Protein AF-A0A1F9X974-F1 (afdb_monomer)

pLDDT: mean 80.1, std 15.11, range [36.59, 94.31]

Radius of gyration: 23.86 Å; Cα contacts (8 Å, |Δi|>4): 174; chains: 1; bounding box: 54×30×82 Å

Structure (mmCIF, N/CA/C/O backbone):
data_AF-A0A1F9X974-F1
#
_entry.id   AF-A0A1F9X974-F1
#
loop_
_atom_site.group_PDB
_atom_site.id
_atom_site.type_symbol
_atom_site.label_atom_id
_atom_site.label_alt_id
_atom_site.label_comp_id
_atom_site.label_asym_id
_atom_site.label_entity_id
_atom_site.label_seq_id
_atom_site.pdbx_PDB_ins_code
_atom_site.Cartn_x
_atom_site.Cartn_y
_atom_site.Cartn_z
_atom_site.occupancy
_atom_site.B_iso_or_equiv
_atom_site.auth_seq_id
_atom_site.auth_comp_id
_atom_site.auth_asym_id
_atom_site.auth_atom_id
_atom_site.pdbx_PDB_model_num
ATOM 1 N N . MET A 1 1 ? -28.838 18.955 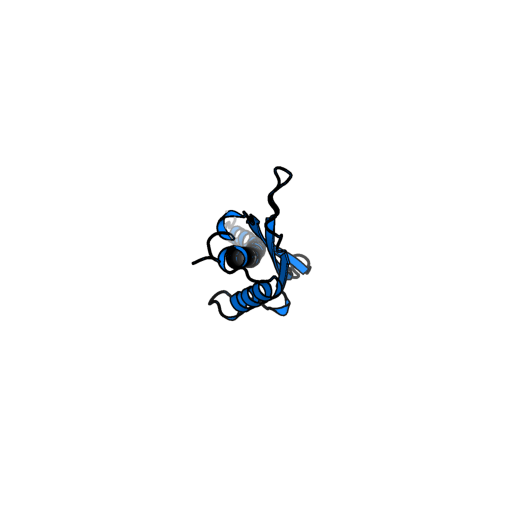49.570 1.00 44.81 1 MET A N 1
ATOM 2 C CA . MET A 1 1 ? -27.698 19.335 48.706 1.00 44.81 1 MET A CA 1
ATOM 3 C C . MET A 1 1 ? -27.117 18.048 48.121 1.00 44.81 1 MET A C 1
ATOM 5 O O . MET A 1 1 ? -26.414 17.338 48.823 1.00 44.81 1 MET A O 1
ATOM 9 N N . LYS A 1 2 ? -27.558 17.632 46.921 1.00 49.97 2 LYS A N 1
ATOM 10 C CA . LYS A 1 2 ? -27.180 16.329 46.335 1.00 49.97 2 LYS A CA 1
ATOM 11 C C . LYS A 1 2 ? -25.732 16.380 45.835 1.00 49.97 2 LYS A C 1
ATOM 13 O O . LYS A 1 2 ? -25.330 17.354 45.204 1.00 49.97 2 LYS A O 1
ATOM 18 N N . ILE A 1 3 ? -24.970 15.342 46.158 1.00 53.88 3 ILE A N 1
ATOM 19 C CA . ILE A 1 3 ? -23.530 15.205 45.924 1.00 53.88 3 ILE A CA 1
ATOM 20 C C . ILE A 1 3 ? -23.274 15.138 44.406 1.00 53.88 3 ILE A C 1
ATOM 22 O O . ILE A 1 3 ? -23.376 14.077 43.801 1.00 53.88 3 ILE A O 1
ATOM 26 N N . LYS A 1 4 ? -22.964 16.280 43.777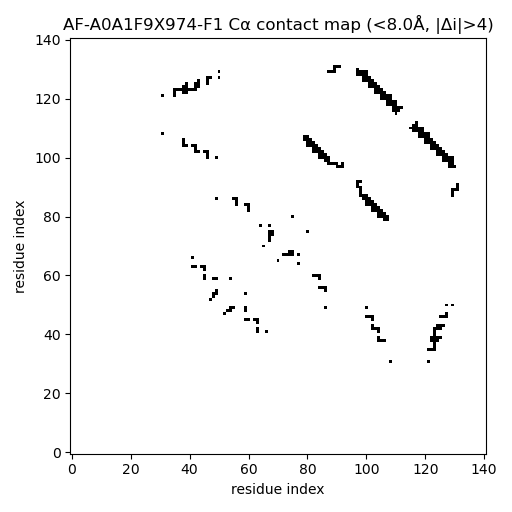 1.00 62.56 4 LYS A N 1
ATOM 27 C CA . LYS A 1 4 ? -22.688 16.389 42.328 1.00 62.56 4 LYS A CA 1
ATOM 28 C C . LYS A 1 4 ? -21.401 15.668 41.894 1.00 62.56 4 LYS A C 1
ATOM 30 O O . LYS A 1 4 ? -21.265 15.298 40.733 1.00 62.56 4 LYS A O 1
ATOM 35 N N . ASN A 1 5 ? -20.486 15.418 42.829 1.00 63.12 5 ASN A N 1
ATOM 36 C CA . ASN A 1 5 ? -19.161 14.863 42.535 1.00 63.12 5 ASN A CA 1
ATOM 37 C C . ASN A 1 5 ? -19.202 13.376 42.135 1.00 63.12 5 ASN A C 1
ATOM 39 O O . ASN A 1 5 ? -18.380 12.940 41.336 1.00 63.12 5 ASN A O 1
ATOM 43 N N . GLY A 1 6 ? -20.170 12.603 42.645 1.00 72.44 6 GLY A N 1
ATOM 44 C CA . GLY A 1 6 ? -20.334 11.190 42.273 1.00 72.44 6 GLY A CA 1
ATOM 45 C C . GLY A 1 6 ? -20.943 11.010 40.881 1.00 72.44 6 GLY A C 1
ATOM 46 O O . GLY A 1 6 ? -20.554 10.108 40.148 1.00 72.44 6 GLY A O 1
ATOM 47 N N . GLN A 1 7 ? -21.850 11.907 40.488 1.00 83.19 7 GLN A N 1
ATOM 48 C CA . GLN A 1 7 ? -22.498 11.867 39.178 1.00 83.19 7 GLN A CA 1
ATOM 49 C C . GLN A 1 7 ? -21.506 12.172 38.044 1.00 83.19 7 GLN A C 1
ATOM 51 O O . GLN A 1 7 ? -21.476 11.446 37.055 1.00 83.19 7 GLN A O 1
ATOM 56 N N . ALA A 1 8 ? -20.634 13.171 38.223 1.00 83.06 8 ALA A N 1
ATOM 57 C CA . ALA A 1 8 ? -19.616 13.518 37.229 1.00 83.06 8 ALA A CA 1
ATOM 58 C C . ALA A 1 8 ? -18.623 12.369 36.961 1.00 83.06 8 ALA A C 1
ATOM 60 O O . ALA A 1 8 ? -18.215 12.144 35.823 1.00 83.06 8 ALA A O 1
ATOM 61 N N . LEU A 1 9 ? -18.253 11.608 37.998 1.00 85.56 9 LEU A N 1
ATOM 62 C CA . LEU A 1 9 ? -17.340 10.470 37.859 1.00 85.56 9 LEU A CA 1
ATOM 63 C C . LEU A 1 9 ? -17.989 9.303 37.100 1.00 85.56 9 LEU A C 1
ATOM 65 O O . LEU A 1 9 ? -17.336 8.661 36.280 1.00 85.56 9 LEU A O 1
ATOM 69 N N . VAL A 1 10 ? -19.284 9.064 37.328 1.00 87.38 10 VAL A N 1
ATOM 70 C CA . VAL A 1 10 ? -20.062 8.054 36.594 1.00 87.38 10 VAL A CA 1
ATOM 71 C C . VAL A 1 10 ? -20.235 8.452 35.126 1.00 87.38 10 VAL A C 1
ATOM 73 O O . VAL A 1 10 ? -20.039 7.619 34.243 1.00 87.38 10 VAL A O 1
ATOM 76 N N . GLU A 1 11 ? -20.530 9.724 34.846 1.00 85.94 11 GLU A N 1
ATOM 77 C CA . GLU A 1 11 ? -20.625 10.248 33.476 1.00 85.94 11 GLU A CA 1
ATOM 78 C C . GLU A 1 11 ? -19.288 10.119 32.723 1.00 85.94 11 GLU A C 1
ATOM 80 O O . GLU A 1 11 ? -19.263 9.683 31.572 1.00 85.94 11 GLU A O 1
ATOM 85 N N . PHE A 1 12 ? -18.158 10.400 33.380 1.00 88.25 12 PHE A N 1
ATOM 86 C CA . PHE A 1 12 ? -16.833 10.221 32.782 1.00 88.25 12 PHE A CA 1
ATOM 87 C C . PHE A 1 12 ? -16.493 8.746 32.521 1.00 88.25 12 PHE A C 1
ATOM 89 O O . PHE A 1 12 ? -15.984 8.405 31.451 1.00 88.25 12 PHE A O 1
ATOM 96 N N . ALA A 1 13 ? -16.811 7.853 33.463 1.00 90.50 13 ALA A N 1
ATOM 97 C CA . ALA A 1 13 ? -16.588 6.418 33.304 1.00 90.50 13 ALA A CA 1
ATOM 98 C C . ALA A 1 13 ? -17.376 5.833 32.117 1.00 90.50 13 ALA A C 1
ATOM 100 O O . ALA A 1 13 ? -16.879 4.941 31.433 1.00 90.50 13 ALA A O 1
ATOM 101 N N . LEU A 1 14 ? -18.567 6.370 31.833 1.00 90.88 14 LEU A N 1
ATOM 102 C CA . LEU A 1 14 ? -19.376 5.994 30.670 1.00 90.88 14 LEU A CA 1
ATOM 103 C C . LEU A 1 14 ? -18.792 6.494 29.341 1.00 90.88 14 LEU A C 1
ATOM 105 O O . LEU A 1 14 ? -18.951 5.830 28.318 1.00 90.88 14 LEU A O 1
ATOM 109 N N . LEU A 1 15 ? -18.100 7.636 29.338 1.00 93.25 15 LEU A N 1
ATOM 110 C CA . LEU A 1 15 ? -17.462 8.194 28.139 1.00 93.25 15 LEU A CA 1
ATOM 111 C C . LEU A 1 15 ? -16.107 7.549 27.819 1.00 93.25 15 LEU A C 1
ATOM 113 O O . LEU A 1 15 ? -15.685 7.544 26.659 1.00 93.25 15 LEU A O 1
ATOM 117 N N . LEU A 1 16 ? -15.428 6.982 28.819 1.00 93.12 16 LEU A N 1
ATOM 118 C CA . LEU A 1 16 ? -14.092 6.404 28.671 1.00 93.12 16 LEU A CA 1
ATOM 119 C C . LEU A 1 16 ? -13.994 5.347 27.544 1.00 93.12 16 LEU A C 1
ATOM 121 O O . LEU A 1 16 ? -13.079 5.460 26.724 1.00 93.12 16 LEU A O 1
ATOM 125 N N . PRO A 1 17 ? -14.913 4.365 27.408 1.00 91.81 17 PRO A N 1
ATOM 126 C CA . PRO A 1 17 ? -14.843 3.375 26.332 1.00 91.81 17 PRO A CA 1
ATOM 127 C C . PRO A 1 17 ? -14.973 4.000 24.940 1.00 91.81 17 PRO A C 1
ATOM 129 O O . PRO A 1 17 ? -14.271 3.595 24.014 1.00 91.81 17 PRO A O 1
ATOM 132 N N . ALA A 1 18 ? -15.829 5.017 24.793 1.00 91.56 18 ALA A N 1
ATOM 133 C CA . ALA A 1 18 ? -15.986 5.737 23.533 1.00 91.56 18 ALA A CA 1
ATOM 134 C C . ALA A 1 18 ? -14.690 6.471 23.157 1.00 91.56 18 ALA A C 1
ATOM 136 O O . ALA A 1 18 ? -14.243 6.399 22.013 1.00 91.56 18 ALA A O 1
ATOM 137 N N . LEU A 1 19 ? -14.036 7.104 24.134 1.00 94.31 19 LEU A N 1
ATOM 138 C CA . LEU A 1 19 ? -12.766 7.802 23.937 1.00 94.31 19 LEU A CA 1
ATOM 139 C C . LEU A 1 19 ? -11.648 6.824 23.533 1.00 94.31 19 LEU A C 1
ATOM 141 O O . LEU A 1 19 ? -10.911 7.083 22.582 1.00 94.31 19 LEU A O 1
ATOM 145 N N . ILE A 1 20 ? -11.582 5.651 24.171 1.00 93.06 20 ILE A N 1
ATOM 146 C CA . ILE A 1 20 ? -10.650 4.575 23.798 1.00 93.06 20 ILE A CA 1
ATOM 147 C C . ILE A 1 20 ? -10.905 4.102 22.358 1.00 93.06 20 ILE A C 1
ATOM 149 O O . ILE A 1 20 ? -9.957 3.972 21.582 1.00 93.06 20 ILE A O 1
ATOM 153 N N . MET A 1 21 ? -12.167 3.896 21.962 1.00 91.19 21 MET A N 1
ATOM 154 C CA . MET A 1 21 ? -12.501 3.515 20.584 1.00 91.19 21 MET A CA 1
ATOM 155 C C . MET A 1 21 ? -12.071 4.574 19.565 1.00 91.19 21 MET A C 1
ATOM 157 O O . MET A 1 21 ? -11.554 4.227 18.499 1.00 91.19 21 MET A O 1
ATOM 161 N N . ILE A 1 22 ? -12.232 5.859 19.891 1.00 92.81 22 ILE A N 1
ATOM 162 C CA . ILE A 1 22 ? -11.787 6.965 19.037 1.00 92.81 22 ILE A CA 1
ATOM 163 C C . ILE A 1 22 ? -10.263 6.940 18.880 1.00 92.81 22 ILE A C 1
ATOM 165 O O . ILE A 1 22 ? -9.771 7.003 17.755 1.00 92.81 22 ILE A O 1
ATOM 169 N N . LEU A 1 23 ? -9.505 6.775 19.967 1.00 94.19 23 LEU A N 1
ATOM 170 C CA . LEU A 1 23 ? -8.040 6.717 19.905 1.00 94.19 23 LEU A CA 1
ATOM 171 C C . LEU A 1 23 ? -7.540 5.531 19.070 1.00 94.19 23 LEU A C 1
ATOM 173 O O . LEU A 1 23 ? -6.658 5.700 18.226 1.00 94.19 23 LEU A O 1
ATOM 177 N N . ILE A 1 24 ? -8.135 4.347 19.243 1.00 92.06 24 ILE A N 1
ATOM 178 C CA . ILE A 1 24 ? -7.802 3.166 18.431 1.00 92.06 24 ILE A CA 1
ATOM 179 C C . ILE A 1 24 ? -8.101 3.432 16.951 1.00 92.06 24 ILE A C 1
ATOM 181 O O . ILE A 1 24 ? -7.281 3.105 16.088 1.00 92.06 24 ILE A O 1
ATOM 185 N N . SER A 1 25 ? -9.236 4.074 16.659 1.00 90.69 25 SER A N 1
ATOM 186 C CA . SER A 1 25 ? -9.612 4.460 15.297 1.00 90.69 25 SER A CA 1
ATOM 187 C C . SER A 1 25 ? -8.574 5.404 14.690 1.00 90.69 25 SER A C 1
ATOM 189 O O . SER A 1 25 ? -8.066 5.129 13.606 1.00 90.69 25 SER A O 1
ATOM 191 N N . ILE A 1 26 ? -8.196 6.475 15.398 1.00 93.69 26 ILE A N 1
ATOM 192 C CA . ILE A 1 26 ? -7.207 7.460 14.932 1.00 93.69 26 ILE A CA 1
ATOM 193 C C . ILE A 1 26 ? -5.867 6.786 14.634 1.00 93.69 26 ILE A C 1
ATOM 195 O O . ILE A 1 26 ? -5.308 6.986 13.553 1.00 93.69 26 ILE A O 1
ATOM 199 N N . CYS A 1 27 ? -5.361 5.953 15.545 1.00 91.81 27 CYS A N 1
ATOM 200 C CA . CYS A 1 27 ? -4.118 5.212 15.341 1.00 91.81 27 CYS A CA 1
ATOM 201 C C . CYS A 1 27 ? -4.186 4.307 14.102 1.00 91.81 27 CYS A C 1
ATOM 203 O O . CYS A 1 27 ? -3.238 4.244 13.311 1.00 91.81 27 CYS A O 1
ATOM 205 N N . TRP A 1 28 ? -5.313 3.621 13.904 1.00 90.81 28 TRP A N 1
ATOM 206 C CA . TRP A 1 28 ? -5.491 2.725 12.770 1.00 90.81 28 TRP A CA 1
ATOM 207 C C . TRP A 1 28 ? -5.607 3.480 11.436 1.00 90.81 28 TRP A C 1
ATOM 209 O O . TRP A 1 28 ? -4.892 3.153 10.487 1.00 90.81 28 TRP A O 1
ATOM 219 N N . TYR A 1 29 ? -6.414 4.540 11.368 1.00 90.88 29 TYR A N 1
ATOM 220 C CA . TYR A 1 29 ? -6.532 5.378 10.170 1.00 90.88 29 TYR A CA 1
ATOM 221 C C . TYR A 1 29 ? -5.219 6.085 9.828 1.00 90.88 29 TYR A C 1
ATOM 223 O O . TYR A 1 29 ? -4.833 6.134 8.660 1.00 90.88 29 TYR A O 1
ATOM 231 N N . SER A 1 30 ? -4.479 6.557 10.834 1.00 92.88 30 SER A N 1
ATOM 232 C CA . SER A 1 30 ? -3.159 7.169 10.633 1.00 92.88 30 SER A CA 1
ATOM 233 C C . SER A 1 30 ? -2.193 6.194 9.958 1.00 92.88 30 SER A C 1
ATOM 235 O O . SER A 1 30 ? -1.474 6.564 9.031 1.00 92.88 30 SER A O 1
ATOM 237 N N . ARG A 1 31 ? -2.219 4.913 10.355 1.00 90.25 31 ARG A N 1
ATOM 238 C CA . ARG A 1 31 ? -1.427 3.858 9.709 1.00 90.25 31 ARG A CA 1
ATOM 239 C C . ARG A 1 31 ? -1.782 3.700 8.229 1.00 90.25 31 ARG A C 1
ATOM 241 O O . ARG A 1 31 ? -0.872 3.573 7.414 1.00 90.25 31 ARG A O 1
ATOM 248 N N . VAL A 1 32 ? -3.070 3.706 7.892 1.00 91.31 32 VAL A N 1
ATOM 249 C CA . VAL A 1 32 ? -3.546 3.594 6.504 1.00 91.31 32 VAL A CA 1
ATOM 250 C C . VAL A 1 32 ? -3.087 4.792 5.669 1.00 91.31 32 VAL A C 1
ATOM 252 O O . VAL A 1 32 ? -2.556 4.605 4.574 1.00 91.31 32 VAL A O 1
ATOM 255 N N . LEU A 1 33 ? -3.226 6.012 6.196 1.00 92.19 33 LEU A N 1
ATOM 256 C CA . LEU A 1 33 ? -2.836 7.241 5.499 1.00 92.19 33 LEU A CA 1
ATOM 257 C C . LEU A 1 33 ? -1.331 7.309 5.224 1.00 92.19 33 LEU A C 1
ATOM 259 O O . LEU A 1 33 ? -0.937 7.589 4.093 1.00 92.19 33 LEU A O 1
ATOM 263 N N . ILE A 1 34 ? -0.496 6.998 6.219 1.00 91.50 34 ILE A N 1
ATOM 264 C CA . ILE A 1 34 ? 0.965 6.994 6.059 1.00 91.50 34 ILE A CA 1
ATOM 265 C C . ILE A 1 34 ? 1.382 5.968 5.001 1.00 91.50 34 ILE A C 1
ATOM 267 O O . ILE A 1 34 ? 2.197 6.271 4.131 1.00 91.50 34 ILE A O 1
ATOM 271 N N . THR A 1 35 ? 0.803 4.763 5.023 1.00 91.25 35 THR A N 1
ATOM 272 C CA . THR A 1 35 ? 1.104 3.763 3.992 1.00 91.25 35 THR A CA 1
ATOM 273 C C . THR A 1 35 ? 0.644 4.227 2.616 1.00 91.25 35 THR A C 1
ATOM 275 O O . THR A 1 35 ? 1.398 4.086 1.662 1.00 91.25 35 THR A O 1
ATOM 278 N N . ARG A 1 36 ? -0.528 4.861 2.492 1.00 91.94 36 ARG A N 1
ATOM 279 C CA . ARG A 1 36 ? -0.965 5.437 1.212 1.00 91.94 36 ARG A CA 1
ATOM 280 C C . ARG A 1 36 ? 0.030 6.471 0.680 1.00 91.94 36 ARG A C 1
ATOM 282 O O . ARG A 1 36 ? 0.345 6.446 -0.504 1.00 91.94 36 ARG A O 1
ATOM 289 N N . GLN A 1 37 ? 0.547 7.350 1.538 1.00 91.69 37 GLN A N 1
ATOM 290 C CA . GLN A 1 37 ? 1.569 8.324 1.144 1.00 91.69 37 GLN A CA 1
ATOM 291 C C . GLN A 1 37 ? 2.848 7.635 0.648 1.00 91.69 37 GLN A C 1
ATOM 293 O O . GLN A 1 37 ? 3.369 8.011 -0.397 1.00 91.69 37 GLN A O 1
ATOM 298 N N . GLN A 1 38 ? 3.308 6.584 1.335 1.00 90.69 38 GLN A N 1
ATOM 299 C CA . GLN A 1 38 ? 4.470 5.792 0.910 1.00 90.69 38 GLN A CA 1
ATOM 300 C C . GLN A 1 38 ? 4.254 5.115 -0.450 1.00 90.69 38 GLN A C 1
ATOM 302 O O . GLN A 1 38 ? 5.149 5.142 -1.289 1.00 90.69 38 GLN A O 1
ATOM 307 N N . LEU A 1 39 ? 3.064 4.557 -0.700 1.00 92.00 39 LEU A N 1
ATOM 308 C CA . LEU A 1 39 ? 2.718 3.951 -1.992 1.00 92.00 39 LEU A CA 1
ATOM 309 C C . LEU A 1 39 ? 2.728 4.981 -3.126 1.00 92.00 39 LEU A C 1
ATOM 311 O O . LEU A 1 39 ? 3.226 4.691 -4.207 1.00 92.00 39 LEU A O 1
ATOM 315 N N . VAL A 1 40 ? 2.214 6.191 -2.883 1.00 93.12 40 VAL A N 1
ATOM 316 C CA . VAL A 1 40 ? 2.231 7.281 -3.873 1.00 93.12 40 VAL A CA 1
ATOM 317 C C . VAL A 1 40 ? 3.660 7.740 -4.168 1.00 93.12 40 VAL A C 1
ATOM 319 O O . VAL A 1 40 ? 3.991 7.963 -5.328 1.00 93.12 40 VAL A O 1
ATOM 322 N N . ILE A 1 41 ? 4.515 7.860 -3.149 1.00 91.88 41 ILE A N 1
ATOM 323 C CA . ILE A 1 41 ? 5.928 8.221 -3.338 1.00 91.88 41 ILE A CA 1
ATOM 324 C C . ILE A 1 41 ? 6.654 7.134 -4.139 1.00 91.88 41 ILE A C 1
ATOM 326 O O . ILE A 1 41 ? 7.364 7.459 -5.084 1.00 91.88 41 ILE A O 1
ATOM 330 N N . ALA A 1 42 ? 6.427 5.857 -3.825 1.00 90.81 42 ALA A N 1
ATOM 331 C CA . ALA A 1 42 ? 7.004 4.743 -4.575 1.00 90.81 42 ALA A CA 1
ATOM 332 C C . ALA A 1 42 ? 6.503 4.694 -6.029 1.00 90.81 42 ALA A C 1
ATOM 334 O O . ALA A 1 42 ? 7.284 4.437 -6.940 1.00 90.81 42 ALA A O 1
ATOM 335 N N . ALA A 1 43 ? 5.220 4.987 -6.265 1.00 91.94 43 ALA A N 1
ATOM 336 C CA . ALA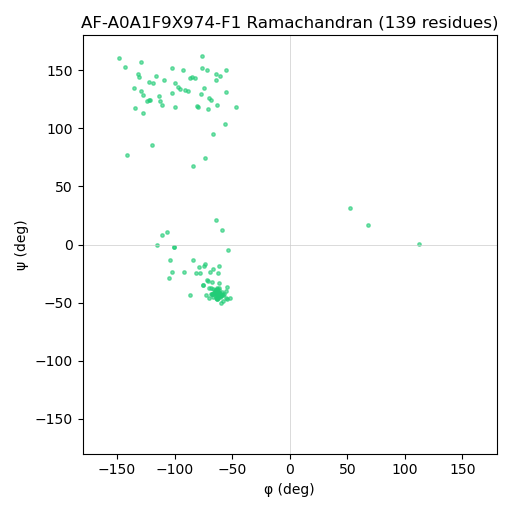 A 1 43 ? 4.671 5.087 -7.613 1.00 91.94 43 ALA A CA 1
ATOM 337 C C . ALA A 1 43 ? 5.307 6.239 -8.407 1.00 91.94 43 ALA A C 1
ATOM 339 O O . ALA A 1 43 ? 5.630 6.061 -9.577 1.00 91.94 43 ALA A O 1
ATOM 340 N N . ARG A 1 44 ? 5.523 7.400 -7.769 1.00 90.88 44 ARG A N 1
ATOM 341 C CA . ARG A 1 44 ? 6.221 8.545 -8.379 1.00 90.88 44 ARG A CA 1
ATOM 342 C C . ARG A 1 44 ? 7.662 8.215 -8.726 1.00 90.88 44 ARG A C 1
ATOM 344 O O . ARG A 1 44 ? 8.079 8.448 -9.851 1.00 90.88 44 ARG A O 1
ATOM 351 N N . TYR A 1 45 ? 8.369 7.596 -7.787 1.00 90.81 45 TYR A N 1
ATOM 352 C CA . TYR A 1 45 ? 9.712 7.095 -8.027 1.00 90.81 45 TYR A CA 1
ATOM 353 C C . TYR A 1 45 ? 9.733 6.146 -9.233 1.00 90.81 45 TYR A C 1
ATOM 355 O O . TYR A 1 45 ? 10.522 6.340 -10.146 1.00 90.81 45 TYR A O 1
ATOM 363 N N . GLY A 1 46 ? 8.785 5.207 -9.315 1.00 88.38 46 GLY A N 1
ATOM 364 C CA . GLY A 1 46 ? 8.619 4.335 -10.479 1.00 88.38 46 GLY A CA 1
ATOM 365 C C . GLY A 1 46 ? 8.394 5.084 -11.796 1.00 88.38 46 GLY A C 1
ATOM 366 O O . GLY A 1 46 ? 8.995 4.735 -12.807 1.00 88.38 46 GLY A O 1
ATOM 367 N N . THR A 1 47 ? 7.563 6.131 -11.805 1.00 88.88 47 THR A N 1
ATOM 368 C CA . THR A 1 47 ? 7.376 6.956 -13.010 1.00 88.88 47 THR A CA 1
ATOM 369 C C . THR A 1 47 ? 8.622 7.757 -13.388 1.00 88.88 47 THR A C 1
ATOM 371 O O . THR A 1 47 ? 8.878 7.933 -14.578 1.00 88.88 47 THR A O 1
ATOM 374 N N . ASP A 1 48 ? 9.424 8.182 -12.411 1.00 86.75 48 ASP A N 1
ATOM 375 C CA . ASP A 1 48 ? 10.700 8.858 -12.665 1.00 86.75 48 ASP A CA 1
ATOM 376 C C . ASP A 1 48 ? 11.729 7.889 -13.272 1.00 86.75 48 ASP A C 1
ATOM 378 O O . ASP A 1 48 ? 12.442 8.270 -14.198 1.00 86.75 48 ASP A O 1
ATOM 382 N N . LEU A 1 49 ? 11.752 6.621 -12.834 1.00 86.38 49 LEU A N 1
ATOM 383 C CA . LEU A 1 49 ? 12.579 5.564 -13.442 1.00 86.38 49 LEU A CA 1
ATOM 384 C C . LEU A 1 49 ? 12.221 5.344 -14.917 1.00 86.38 49 LEU A C 1
ATOM 386 O O . LEU A 1 49 ? 13.110 5.243 -15.761 1.00 86.38 49 LEU A O 1
ATOM 390 N N . ILE A 1 50 ? 10.923 5.316 -15.236 1.00 84.00 50 ILE A N 1
ATOM 391 C CA . ILE A 1 50 ? 10.445 5.177 -16.619 1.00 84.00 50 ILE A CA 1
ATOM 392 C C . ILE A 1 50 ? 10.909 6.369 -17.463 1.00 84.00 50 ILE A C 1
ATOM 394 O O . ILE A 1 50 ? 11.409 6.181 -18.567 1.00 84.00 50 ILE A O 1
ATOM 398 N N . ARG A 1 51 ? 10.764 7.596 -16.946 1.00 79.56 51 ARG A N 1
ATOM 399 C CA . ARG A 1 51 ? 11.070 8.820 -17.698 1.00 79.56 51 ARG A CA 1
ATOM 400 C C . ARG A 1 51 ? 12.566 9.057 -17.896 1.00 79.56 51 ARG A C 1
ATOM 402 O O . ARG A 1 51 ? 12.961 9.492 -18.971 1.00 79.56 51 ARG A O 1
ATOM 409 N N . HIS A 1 52 ? 13.369 8.854 -16.855 1.00 79.94 52 HIS A N 1
ATOM 410 C CA . HIS A 1 52 ? 14.775 9.268 -16.836 1.00 79.94 52 HIS A CA 1
ATOM 411 C C . HIS A 1 52 ? 15.757 8.125 -17.069 1.00 79.94 52 HIS A C 1
ATOM 413 O O . HIS A 1 52 ? 16.878 8.381 -17.487 1.00 79.94 52 HIS A O 1
ATOM 419 N N . MET A 1 53 ? 15.370 6.879 -16.786 1.00 78.50 53 MET A N 1
ATOM 420 C CA . MET A 1 53 ? 16.265 5.724 -16.922 1.00 78.50 53 MET A CA 1
ATOM 421 C C . MET A 1 53 ? 15.813 4.725 -17.989 1.00 78.50 53 MET A C 1
ATOM 423 O O . MET A 1 53 ? 16.503 3.735 -18.207 1.00 78.50 53 MET A O 1
ATOM 427 N N . ASN A 1 54 ? 14.687 4.983 -18.670 1.00 73.69 54 ASN A N 1
ATOM 428 C CA . ASN A 1 54 ? 14.182 4.184 -19.793 1.00 73.69 54 ASN A CA 1
ATOM 429 C C . ASN A 1 54 ? 14.064 2.673 -19.474 1.00 73.69 54 ASN A C 1
ATOM 431 O O . ASN A 1 54 ? 14.246 1.819 -20.342 1.00 73.69 54 ASN A O 1
ATOM 435 N N . MET A 1 55 ? 13.785 2.350 -18.206 1.00 79.62 55 MET A N 1
ATOM 436 C CA . MET A 1 55 ? 13.711 0.979 -17.689 1.00 79.62 55 MET A CA 1
ATOM 437 C C . MET A 1 55 ? 12.463 0.240 -18.182 1.00 79.62 55 MET A C 1
ATOM 439 O O . MET A 1 55 ? 11.406 0.842 -18.377 1.00 79.62 55 MET A O 1
ATOM 443 N N . ASN A 1 56 ? 12.561 -1.084 -18.316 1.00 84.31 56 ASN A N 1
ATOM 444 C CA . ASN A 1 56 ? 11.429 -1.941 -18.676 1.00 84.31 56 ASN A CA 1
ATOM 445 C C . ASN A 1 56 ? 10.474 -2.169 -17.481 1.00 84.31 56 ASN A C 1
ATOM 447 O O . ASN A 1 56 ? 10.849 -2.014 -16.320 1.00 84.31 56 ASN A O 1
ATOM 451 N N . GLU A 1 57 ? 9.236 -2.605 -17.736 1.00 84.50 57 GLU A N 1
ATOM 452 C CA . GLU A 1 57 ? 8.191 -2.796 -16.715 1.00 84.50 57 GLU A CA 1
ATOM 45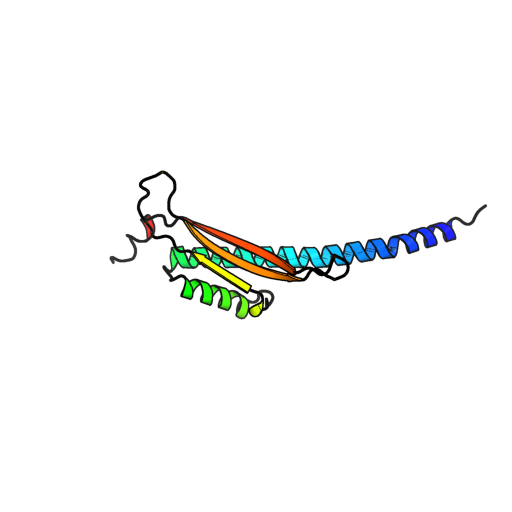3 C C . GLU A 1 57 ? 8.626 -3.727 -15.572 1.00 84.50 57 GLU A C 1
ATOM 455 O O . GLU A 1 57 ? 8.337 -3.465 -14.401 1.00 84.50 57 GLU A O 1
ATOM 460 N N . ALA A 1 58 ? 9.342 -4.806 -15.906 1.00 86.06 58 ALA A N 1
ATOM 461 C CA . ALA A 1 58 ? 9.857 -5.765 -14.931 1.00 86.06 58 ALA A CA 1
ATOM 462 C C . ALA A 1 58 ? 10.945 -5.150 -14.034 1.00 86.06 58 ALA A C 1
ATOM 464 O O . ALA A 1 58 ? 10.912 -5.331 -12.818 1.00 86.06 58 ALA A O 1
ATOM 465 N N . GLU A 1 59 ? 11.856 -4.369 -14.621 1.00 87.19 59 GLU A N 1
ATOM 466 C CA . GLU A 1 59 ? 12.947 -3.697 -13.907 1.00 87.19 59 GLU A CA 1
ATOM 467 C C . GLU A 1 59 ? 12.397 -2.631 -12.957 1.00 87.19 59 GLU A C 1
ATOM 469 O O . GLU A 1 59 ? 12.750 -2.606 -11.780 1.00 87.19 59 GLU A O 1
ATOM 474 N N . VAL A 1 60 ? 11.439 -1.824 -13.427 1.00 86.62 60 VAL A N 1
ATOM 475 C CA . VAL A 1 60 ? 10.732 -0.838 -12.596 1.00 86.62 60 VAL A CA 1
ATOM 476 C C . VAL A 1 60 ? 10.013 -1.529 -11.438 1.00 86.62 60 VAL A C 1
ATOM 478 O O . VAL A 1 60 ? 10.075 -1.066 -10.297 1.00 86.62 60 VAL A O 1
ATOM 481 N N . SER A 1 61 ? 9.341 -2.657 -11.694 1.00 88.50 61 SER A N 1
ATOM 482 C CA . SER A 1 61 ? 8.669 -3.402 -10.629 1.00 88.50 61 SER A CA 1
ATOM 483 C C . SER A 1 61 ? 9.647 -3.931 -9.580 1.00 88.50 61 SER A C 1
ATOM 485 O O . SER A 1 61 ? 9.287 -3.956 -8.400 1.00 88.50 61 SER A O 1
ATOM 487 N N . ASP A 1 62 ? 10.822 -4.409 -9.973 1.00 89.81 62 ASP A N 1
ATOM 488 C CA . ASP A 1 62 ? 11.801 -4.948 -9.031 1.00 89.81 62 ASP A CA 1
ATOM 489 C C . ASP A 1 62 ? 12.511 -3.838 -8.254 1.00 89.81 62 ASP A C 1
ATOM 491 O O . ASP A 1 62 ? 12.699 -3.971 -7.042 1.00 89.81 62 ASP A O 1
ATOM 495 N N . GLU A 1 63 ? 12.764 -2.694 -8.884 1.00 88.62 63 GLU A N 1
ATOM 496 C CA . GLU A 1 63 ? 13.333 -1.530 -8.210 1.00 88.62 63 GLU A CA 1
ATOM 497 C C . GLU A 1 63 ? 12.364 -0.935 -7.178 1.00 88.62 63 GLU A C 1
ATOM 499 O O . GLU A 1 63 ? 12.751 -0.621 -6.052 1.00 88.62 63 GLU A O 1
ATOM 504 N N . ILE A 1 64 ? 11.061 -0.897 -7.478 1.00 88.38 64 ILE A N 1
ATOM 505 C CA . ILE A 1 64 ? 10.036 -0.517 -6.493 1.00 88.38 64 ILE A CA 1
ATOM 506 C C . ILE A 1 64 ? 9.987 -1.520 -5.326 1.00 88.38 64 ILE A C 1
ATOM 508 O O . ILE A 1 64 ? 9.813 -1.120 -4.172 1.00 88.38 64 ILE A O 1
ATOM 512 N N . LYS A 1 65 ? 10.162 -2.828 -5.567 1.00 87.75 65 LYS A N 1
ATOM 513 C CA . LYS A 1 65 ? 10.273 -3.805 -4.463 1.00 87.75 65 LYS A CA 1
ATOM 514 C C . LYS A 1 65 ? 11.529 -3.553 -3.630 1.00 87.75 65 LYS A C 1
ATOM 516 O O . LYS A 1 65 ? 11.466 -3.666 -2.404 1.00 87.75 65 LYS A O 1
ATOM 521 N N . ASN A 1 66 ? 12.647 -3.210 -4.268 1.00 87.56 66 ASN A N 1
ATOM 522 C CA . ASN A 1 66 ? 13.897 -2.870 -3.592 1.00 87.56 66 ASN A CA 1
ATOM 523 C C . ASN A 1 66 ? 13.756 -1.596 -2.754 1.00 87.56 66 ASN A C 1
ATOM 525 O O . ASN A 1 66 ? 14.205 -1.583 -1.607 1.00 87.56 66 ASN A O 1
ATOM 529 N N . TYR A 1 67 ? 13.034 -0.588 -3.251 1.00 85.56 67 TYR A N 1
ATOM 530 C CA . TYR A 1 67 ? 12.698 0.626 -2.507 1.00 85.56 67 TYR A CA 1
ATOM 531 C C . TYR A 1 67 ? 12.063 0.294 -1.148 1.00 85.56 67 TYR A C 1
ATOM 533 O O . TYR A 1 67 ? 12.503 0.799 -0.119 1.00 85.56 67 TYR A O 1
ATOM 541 N N . PHE A 1 68 ? 11.102 -0.635 -1.095 1.00 84.25 68 PHE A N 1
ATOM 542 C CA . PHE A 1 68 ? 10.475 -1.037 0.173 1.00 84.25 68 PHE A CA 1
ATOM 543 C C . PHE A 1 68 ? 11.347 -1.928 1.075 1.00 84.25 68 PHE A C 1
ATOM 545 O O . PHE A 1 68 ? 11.061 -2.035 2.271 1.00 84.25 68 PHE A O 1
ATOM 552 N N . LYS A 1 69 ? 12.388 -2.573 0.533 1.00 81.44 69 LYS A N 1
ATOM 553 C CA . LYS A 1 69 ? 13.317 -3.429 1.294 1.00 81.44 69 LYS A CA 1
ATOM 554 C C . LYS A 1 69 ? 14.472 -2.646 1.917 1.00 81.44 69 LYS A C 1
ATOM 556 O O . LYS A 1 69 ? 14.830 -2.922 3.063 1.00 81.44 69 LYS A O 1
ATOM 561 N N . PHE A 1 70 ? 15.063 -1.724 1.157 1.00 71.81 70 PHE A N 1
ATOM 562 C CA . PHE A 1 70 ? 16.315 -1.049 1.511 1.00 71.81 70 PHE A CA 1
ATOM 563 C C . PHE A 1 70 ? 16.131 0.383 1.992 1.00 71.81 70 PHE A C 1
ATOM 565 O O . PHE A 1 70 ? 16.947 0.855 2.785 1.00 71.81 70 PHE A O 1
ATOM 572 N N . ALA A 1 71 ? 15.088 1.088 1.548 1.00 64.19 71 ALA A N 1
ATOM 573 C CA . ALA A 1 71 ? 14.865 2.428 2.057 1.00 64.19 71 ALA A CA 1
ATOM 574 C C . ALA A 1 71 ? 14.555 2.339 3.560 1.00 64.19 71 ALA A C 1
ATOM 576 O O . ALA A 1 71 ? 13.809 1.464 3.997 1.00 64.19 71 ALA A O 1
ATOM 577 N N . ASN A 1 72 ? 15.065 3.289 4.352 1.00 60.81 72 ASN A N 1
ATOM 578 C CA . ASN A 1 72 ? 14.744 3.474 5.782 1.00 60.81 72 ASN A CA 1
ATOM 579 C C . ASN A 1 72 ? 13.261 3.835 6.037 1.00 60.81 72 ASN A C 1
ATOM 581 O O . ASN A 1 72 ? 12.888 4.406 7.061 1.00 60.81 72 ASN A O 1
ATOM 585 N N . VAL A 1 73 ? 12.397 3.523 5.080 1.00 65.69 73 VAL A N 1
ATOM 586 C CA . VAL A 1 73 ? 10.955 3.602 5.159 1.00 65.69 73 VAL A CA 1
ATOM 587 C C . VAL A 1 73 ? 10.472 2.411 5.986 1.00 65.69 73 VAL A C 1
ATOM 589 O O . VAL A 1 73 ? 11.102 1.355 6.054 1.00 65.69 73 VAL A O 1
ATOM 592 N N . ARG A 1 74 ? 9.334 2.579 6.659 1.00 68.88 74 ARG A N 1
ATOM 593 C CA . ARG A 1 74 ? 8.672 1.497 7.389 1.00 68.88 74 ARG A CA 1
ATOM 594 C C . ARG A 1 74 ? 8.609 0.238 6.515 1.00 68.88 74 ARG A C 1
ATOM 596 O O . ARG A 1 74 ? 7.941 0.260 5.486 1.00 68.88 74 ARG A O 1
ATOM 603 N N . LYS A 1 75 ? 9.246 -0.848 6.969 1.00 75.06 75 LYS A N 1
ATOM 604 C CA . LYS A 1 75 ? 9.254 -2.145 6.278 1.00 75.06 75 LYS A CA 1
ATOM 605 C C . LYS A 1 75 ? 7.815 -2.621 6.066 1.00 75.06 75 LYS A C 1
ATOM 607 O O . LYS A 1 75 ? 7.135 -3.022 7.015 1.00 75.06 75 LYS A O 1
ATOM 612 N N . LEU A 1 76 ? 7.338 -2.490 4.834 1.00 79.75 76 LEU A N 1
ATOM 613 C CA . LEU A 1 76 ? 6.067 -3.043 4.385 1.00 79.75 76 LEU A CA 1
ATOM 614 C C . LEU A 1 76 ? 6.293 -4.511 4.034 1.00 79.75 76 LEU A C 1
ATOM 616 O O . LEU A 1 76 ? 7.349 -4.884 3.527 1.00 79.75 76 LEU A O 1
ATOM 620 N N . ASP A 1 77 ? 5.309 -5.352 4.331 1.00 81.50 77 ASP A N 1
ATOM 621 C CA . ASP A 1 77 ? 5.383 -6.765 3.976 1.00 81.50 77 ASP A CA 1
ATOM 622 C C . ASP A 1 77 ? 5.240 -6.912 2.457 1.00 81.50 77 ASP A C 1
ATOM 624 O O . ASP A 1 77 ? 4.200 -6.582 1.879 1.00 81.50 77 ASP A O 1
ATOM 628 N N . THR A 1 78 ? 6.292 -7.412 1.811 1.00 78.12 78 THR A N 1
ATOM 629 C CA . THR A 1 78 ? 6.350 -7.601 0.359 1.00 78.12 78 THR A CA 1
ATOM 630 C C . THR A 1 78 ? 5.304 -8.574 -0.160 1.00 78.12 78 THR A C 1
ATOM 632 O O . THR A 1 78 ? 4.883 -8.437 -1.302 1.00 78.12 78 THR A O 1
ATOM 635 N N . ASN A 1 79 ? 4.812 -9.497 0.669 1.00 84.81 79 ASN A N 1
ATOM 636 C CA . ASN A 1 79 ? 3.778 -10.453 0.262 1.00 84.81 79 ASN A CA 1
ATOM 637 C C . ASN A 1 79 ? 2.391 -9.807 0.126 1.00 84.81 79 ASN A C 1
ATOM 639 O O . ASN A 1 79 ? 1.485 -10.374 -0.478 1.00 84.81 79 ASN A O 1
ATOM 643 N N . ARG A 1 80 ? 2.210 -8.614 0.703 1.00 86.25 80 ARG A N 1
ATOM 644 C CA . ARG A 1 80 ? 0.957 -7.846 0.664 1.00 86.25 80 ARG A CA 1
ATOM 645 C C . ARG A 1 80 ? 0.987 -6.734 -0.382 1.00 86.25 80 ARG A C 1
ATOM 647 O O . ARG A 1 80 ? -0.009 -6.020 -0.517 1.00 86.25 80 ARG A O 1
ATOM 654 N N . LEU A 1 81 ? 2.114 -6.579 -1.078 1.00 87.81 81 LEU A N 1
ATOM 655 C CA . LEU A 1 81 ? 2.333 -5.601 -2.135 1.00 87.81 81 LEU A CA 1
ATOM 656 C C . LEU A 1 81 ? 1.957 -6.201 -3.494 1.00 87.81 81 LEU A C 1
ATOM 658 O O . LEU A 1 81 ? 2.385 -7.298 -3.839 1.00 87.81 81 LEU A O 1
ATOM 662 N N . ALA A 1 82 ? 1.195 -5.454 -4.285 1.00 89.56 82 ALA A N 1
ATOM 663 C CA . ALA A 1 82 ? 0.921 -5.768 -5.682 1.00 89.56 82 ALA A CA 1
ATOM 664 C C . ALA A 1 82 ? 1.243 -4.542 -6.544 1.00 89.56 82 ALA A C 1
ATOM 666 O O . ALA A 1 82 ? 0.592 -3.502 -6.430 1.00 89.56 82 ALA A O 1
ATOM 667 N N . ILE A 1 83 ? 2.265 -4.665 -7.388 1.00 87.62 83 ILE A N 1
ATOM 668 C CA . ILE A 1 83 ? 2.756 -3.588 -8.252 1.00 87.62 83 ILE A CA 1
ATOM 669 C C . ILE A 1 83 ? 2.243 -3.846 -9.665 1.00 87.62 83 ILE A C 1
ATOM 671 O O . ILE A 1 83 ? 2.355 -4.959 -10.175 1.00 87.62 83 ILE A O 1
ATOM 675 N N . LYS A 1 84 ? 1.663 -2.822 -10.282 1.00 88.94 84 LYS A N 1
ATOM 676 C CA . LYS A 1 84 ? 1.249 -2.820 -11.681 1.00 88.94 84 LYS A CA 1
ATOM 677 C C . LYS A 1 84 ? 1.972 -1.677 -12.374 1.00 88.94 84 LYS A C 1
ATOM 679 O O . LYS A 1 84 ? 1.876 -0.533 -11.935 1.00 88.94 84 LYS A O 1
ATOM 684 N N . VAL A 1 85 ? 2.693 -1.996 -13.436 1.00 84.75 85 VAL A N 1
ATOM 685 C CA . VAL A 1 85 ? 3.397 -1.025 -14.271 1.00 84.75 85 VAL A CA 1
ATOM 686 C C . VAL A 1 85 ? 2.814 -1.136 -15.668 1.00 84.75 85 VAL A C 1
ATOM 688 O O . VAL A 1 85 ? 2.525 -2.242 -16.119 1.00 84.75 85 VAL A O 1
ATOM 691 N N . LYS A 1 86 ? 2.602 0.001 -16.323 1.00 83.81 86 LYS A N 1
ATOM 692 C CA . LYS A 1 86 ? 2.286 0.050 -17.746 1.00 83.81 86 LYS A CA 1
ATOM 693 C C . LYS A 1 86 ? 3.125 1.136 -18.394 1.00 83.81 86 LYS A C 1
ATOM 695 O O . LYS A 1 86 ? 2.962 2.315 -18.067 1.00 83.81 86 LYS A O 1
ATOM 700 N N . ILE A 1 87 ? 3.982 0.746 -19.325 1.00 77.62 87 ILE A N 1
ATOM 701 C CA . ILE A 1 87 ? 4.776 1.673 -20.127 1.00 77.62 87 ILE A CA 1
ATOM 702 C C . ILE A 1 87 ? 4.095 1.818 -21.48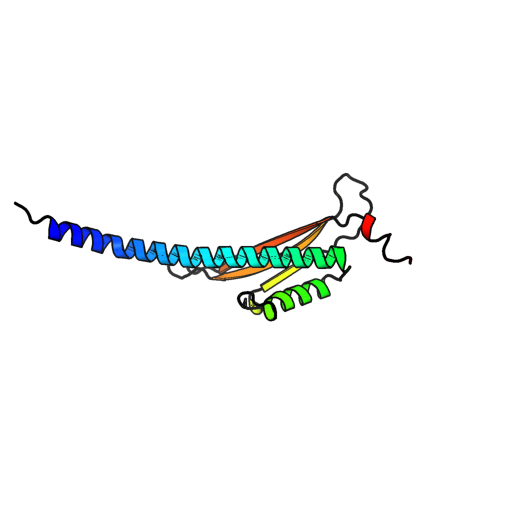2 1.00 77.62 87 ILE A C 1
ATOM 704 O O . ILE A 1 87 ? 3.927 0.851 -22.223 1.00 77.62 87 ILE A O 1
ATOM 708 N N . SER A 1 88 ? 3.671 3.037 -21.804 1.00 75.69 88 SER A N 1
ATOM 709 C CA . SER A 1 88 ? 3.103 3.332 -23.117 1.00 75.69 88 SER A CA 1
ATOM 710 C C . SER A 1 88 ? 4.204 3.893 -24.027 1.00 75.69 88 SER A C 1
ATOM 712 O O . SER A 1 88 ? 4.960 4.760 -23.580 1.00 75.69 88 SER A O 1
ATOM 714 N N . PRO A 1 89 ? 4.333 3.420 -25.281 1.00 63.56 89 PRO A N 1
ATOM 715 C CA . PRO A 1 89 ? 5.356 3.910 -26.200 1.00 63.56 89 PRO A CA 1
ATOM 716 C C . PRO A 1 89 ? 5.138 5.392 -26.523 1.00 63.56 89 PRO A C 1
ATOM 718 O O . PRO A 1 89 ? 3.999 5.856 -26.599 1.00 63.56 89 PRO A O 1
ATOM 721 N N . ALA A 1 90 ? 6.237 6.118 -26.732 1.00 60.38 90 ALA A N 1
ATOM 722 C CA . ALA A 1 90 ? 6.230 7.521 -27.132 1.00 60.38 90 ALA A CA 1
ATOM 723 C C . ALA A 1 90 ? 5.815 7.630 -28.609 1.00 60.38 90 ALA A C 1
ATOM 725 O O . ALA A 1 90 ? 6.643 7.795 -29.502 1.00 60.38 90 ALA A O 1
ATOM 726 N N . THR A 1 91 ? 4.530 7.438 -28.899 1.00 57.28 91 THR A N 1
ATOM 727 C CA . THR A 1 91 ? 3.986 7.710 -30.231 1.00 57.28 91 THR A CA 1
ATOM 728 C C . THR A 1 91 ? 3.545 9.168 -30.299 1.00 57.28 91 THR A C 1
ATOM 730 O O . THR A 1 91 ? 2.825 9.601 -29.392 1.00 57.28 91 THR A O 1
ATOM 733 N N . PRO A 1 92 ? 3.915 9.920 -31.354 1.00 55.88 92 PRO A N 1
ATOM 734 C CA . PRO A 1 92 ? 3.370 11.253 -31.570 1.00 55.88 92 PRO A CA 1
ATOM 735 C C . PRO A 1 92 ? 1.839 11.145 -31.606 1.00 55.88 92 PRO A C 1
ATOM 737 O O . PRO A 1 92 ? 1.328 10.239 -32.274 1.00 55.88 92 PRO A O 1
ATOM 740 N N . PRO A 1 93 ? 1.093 11.984 -30.870 1.00 58.25 93 PRO A N 1
ATOM 741 C CA . PRO A 1 93 ? -0.344 11.802 -30.770 1.00 58.25 93 PRO A CA 1
ATOM 742 C C . PRO A 1 93 ? -0.994 12.101 -32.132 1.00 58.25 93 PRO A C 1
ATOM 744 O O . PRO A 1 93 ? -0.804 13.205 -32.644 1.00 58.25 93 PRO A O 1
ATOM 747 N N . PRO A 1 94 ? -1.772 11.178 -32.729 1.00 55.53 94 PRO A N 1
ATOM 748 C CA . PRO A 1 94 ? -2.699 11.546 -33.799 1.00 55.53 94 PRO A CA 1
ATOM 749 C C . PRO A 1 94 ? -3.865 12.400 -33.259 1.00 55.53 94 PRO A C 1
ATOM 751 O O . PRO A 1 94 ? -4.418 13.205 -34.001 1.00 55.53 94 PRO A O 1
ATOM 754 N N . ASP A 1 95 ? -4.157 12.290 -31.954 1.00 57.09 95 ASP A N 1
ATOM 755 C CA . ASP A 1 95 ? -5.226 12.990 -31.232 1.00 57.09 95 ASP A CA 1
ATOM 756 C C . ASP A 1 95 ? -4.680 13.673 -29.961 1.00 57.09 95 ASP A C 1
ATOM 758 O O . ASP A 1 95 ? -3.684 13.226 -29.405 1.00 57.09 95 ASP A O 1
ATOM 762 N N . MET A 1 96 ? -5.355 14.705 -29.433 1.00 57.22 96 MET A N 1
ATOM 763 C CA . MET A 1 96 ? -4.967 15.499 -28.238 1.00 57.22 96 MET A CA 1
ATOM 764 C C . MET A 1 96 ? -4.793 14.721 -26.904 1.00 57.22 96 MET A C 1
ATOM 766 O O . MET A 1 96 ? -4.704 15.343 -25.846 1.00 57.22 96 MET A O 1
ATOM 770 N N . ASN A 1 97 ? -4.744 13.386 -26.909 1.00 62.53 97 ASN A N 1
ATOM 771 C CA . ASN A 1 97 ? -4.581 12.560 -25.715 1.00 62.53 97 ASN A CA 1
ATOM 772 C C . ASN A 1 97 ? -3.300 11.700 -25.804 1.00 62.53 97 ASN A C 1
ATOM 774 O O . ASN A 1 97 ? -3.356 10.559 -26.271 1.00 62.53 97 ASN A O 1
ATOM 778 N N . PRO A 1 98 ? -2.130 12.2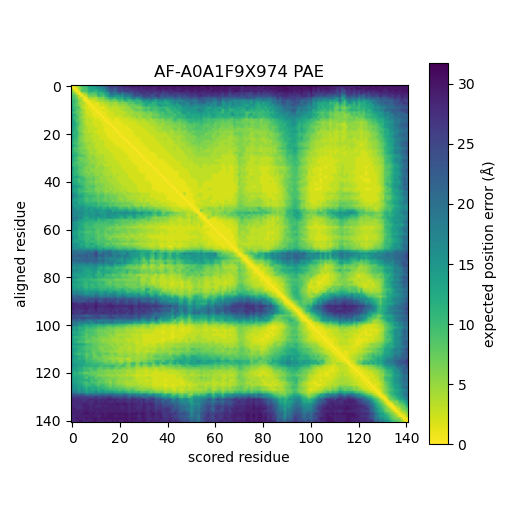41 -25.410 1.00 62.62 98 PRO A N 1
ATOM 779 C CA . PRO A 1 98 ? -0.858 11.527 -25.493 1.00 62.62 98 PRO A CA 1
ATOM 780 C C . PRO A 1 98 ? -0.858 10.238 -24.647 1.00 62.62 98 PRO A C 1
ATOM 782 O O . PRO A 1 98 ? -1.443 10.208 -23.559 1.00 62.62 98 PRO A O 1
ATOM 785 N N . PRO A 1 99 ? -0.182 9.167 -25.103 1.00 66.75 99 PRO A N 1
ATOM 786 C CA . PRO A 1 99 ? -0.054 7.933 -24.335 1.00 66.75 99 PRO A CA 1
ATOM 787 C C . PRO A 1 99 ? 0.711 8.177 -23.023 1.00 66.75 99 PRO A C 1
ATOM 789 O O . PRO A 1 99 ? 1.869 8.593 -23.021 1.00 66.75 99 PRO A O 1
ATOM 792 N N . ALA A 1 100 ? 0.065 7.894 -21.889 1.00 76.12 100 ALA A N 1
ATOM 793 C CA . ALA A 1 100 ? 0.674 8.016 -20.567 1.00 76.12 100 ALA A CA 1
ATOM 794 C C . ALA A 1 100 ? 1.210 6.666 -20.073 1.00 76.12 100 ALA A C 1
ATOM 796 O O . ALA A 1 100 ? 0.531 5.633 -20.159 1.00 76.12 100 ALA A O 1
ATOM 797 N N . SER A 1 101 ? 2.418 6.685 -19.519 1.00 84.12 101 SER A N 1
ATOM 798 C CA . SER A 1 101 ? 2.955 5.585 -18.720 1.00 84.12 101 SER A CA 1
ATOM 799 C C . SER A 1 101 ? 2.503 5.766 -17.275 1.00 84.12 101 SER A C 1
ATOM 801 O O . SER A 1 101 ? 2.416 6.890 -16.777 1.00 84.12 101 SER A O 1
ATOM 803 N N . TRP A 1 102 ? 2.200 4.676 -16.581 1.00 86.75 102 TRP A N 1
ATOM 804 C CA . TRP A 1 102 ? 1.749 4.751 -15.196 1.00 86.75 102 TRP A CA 1
ATOM 805 C C . TRP A 1 102 ? 2.282 3.609 -14.348 1.00 86.75 102 TRP A C 1
ATOM 807 O O . TRP A 1 102 ? 2.561 2.505 -14.819 1.00 86.75 102 TRP A O 1
ATOM 817 N N . VAL A 1 103 ? 2.392 3.900 -13.058 1.00 90.44 103 VAL A N 1
ATOM 818 C CA . VAL A 1 103 ? 2.788 2.953 -12.023 1.00 90.44 103 VAL A CA 1
ATOM 819 C C . VAL A 1 103 ? 1.743 3.000 -10.922 1.00 90.44 103 VAL A C 1
ATOM 821 O O . VAL A 1 103 ? 1.400 4.069 -10.416 1.00 90.44 103 VAL A O 1
ATOM 824 N N . GLU A 1 104 ? 1.234 1.835 -10.540 1.00 92.88 104 GLU A N 1
ATOM 825 C CA . GLU A 1 104 ? 0.312 1.664 -9.426 1.00 92.88 104 GLU A CA 1
ATOM 826 C C . GLU A 1 104 ? 0.883 0.657 -8.429 1.00 92.88 104 GLU A C 1
ATOM 828 O O . GLU A 1 104 ? 1.167 -0.496 -8.758 1.00 92.88 104 GLU A O 1
ATOM 833 N N . VAL A 1 105 ? 1.015 1.085 -7.178 1.00 92.44 105 VAL A N 1
ATOM 834 C CA . VAL A 1 105 ? 1.450 0.241 -6.068 1.00 92.44 105 VAL A CA 1
ATOM 835 C C . VAL A 1 105 ? 0.267 0.036 -5.132 1.00 92.44 105 VAL A C 1
ATOM 837 O O . VAL A 1 105 ? -0.281 0.989 -4.576 1.00 92.44 105 VAL A O 1
ATOM 840 N N . ASN A 1 106 ? -0.124 -1.219 -4.949 1.00 92.94 106 ASN A N 1
ATOM 841 C CA . ASN A 1 106 ? -1.235 -1.622 -4.100 1.00 92.94 106 ASN A CA 1
ATOM 842 C C . ASN A 1 106 ? -0.717 -2.326 -2.851 1.00 92.94 106 ASN A C 1
ATOM 844 O O . ASN A 1 106 ? 0.199 -3.142 -2.930 1.00 92.94 106 ASN A O 1
ATOM 848 N N . TYR A 1 107 ? -1.347 -2.066 -1.710 1.00 92.38 107 TYR A N 1
ATOM 849 C CA . TYR A 1 107 ? -1.074 -2.766 -0.463 1.00 92.38 107 TYR A CA 1
ATOM 850 C C . TYR A 1 107 ? -2.358 -3.286 0.169 1.00 92.38 107 TYR A C 1
ATOM 852 O O . TYR A 1 107 ? -3.337 -2.551 0.332 1.00 92.38 107 TYR A O 1
ATOM 860 N N . LYS A 1 108 ? -2.340 -4.556 0.568 1.00 93.56 108 LYS A N 1
ATOM 861 C CA . LYS A 1 108 ? -3.478 -5.205 1.218 1.00 93.56 108 LYS A CA 1
ATOM 862 C C . LYS A 1 108 ? -3.522 -4.842 2.698 1.00 93.56 108 LYS A C 1
ATOM 864 O O . LYS A 1 108 ? -2.607 -5.198 3.439 1.00 93.56 108 LYS A O 1
ATOM 869 N N . PHE A 1 109 ? -4.588 -4.208 3.174 1.00 91.19 109 PHE A N 1
ATOM 870 C CA . PHE A 1 109 ? -4.838 -3.927 4.591 1.00 91.19 109 PHE A CA 1
ATOM 871 C C . PHE A 1 109 ? -5.858 -4.891 5.197 1.00 91.19 109 PHE A C 1
ATOM 873 O O . PHE A 1 109 ? -6.733 -5.405 4.508 1.00 91.19 109 PHE A O 1
ATOM 880 N N . TYR A 1 110 ? -5.728 -5.120 6.507 1.00 90.19 110 TYR A N 1
ATOM 881 C CA . TYR A 1 110 ? -6.713 -5.850 7.300 1.00 90.19 110 TYR A CA 1
ATOM 882 C C . TYR A 1 110 ? -7.367 -4.882 8.279 1.00 90.19 110 TYR A C 1
ATOM 884 O O . TYR A 1 110 ? -6.678 -4.206 9.054 1.00 90.19 110 TYR A O 1
ATOM 892 N N . LEU A 1 111 ? -8.688 -4.799 8.204 1.00 88.31 111 LEU A N 1
ATOM 893 C CA . LEU A 1 111 ? -9.507 -4.009 9.100 1.00 88.31 111 LEU A CA 1
ATOM 894 C C . LEU A 1 111 ? -9.647 -4.761 10.439 1.00 88.31 111 LEU A C 1
ATOM 896 O O . LEU A 1 111 ? -9.976 -5.945 10.429 1.00 88.31 111 LEU A O 1
ATOM 900 N N . PRO A 1 112 ? -9.399 -4.126 11.597 1.00 86.19 112 PRO A N 1
ATOM 901 C CA . PRO A 1 112 ? -9.559 -4.763 12.897 1.00 86.19 112 PRO A CA 1
ATOM 902 C C . PRO A 1 112 ? -10.969 -5.331 13.080 1.00 86.19 112 PRO A C 1
ATOM 904 O O . PRO A 1 112 ? -11.940 -4.783 12.555 1.00 86.19 112 PRO A O 1
ATOM 907 N N . ALA A 1 113 ? -11.094 -6.404 13.865 1.00 86.12 113 ALA A N 1
ATOM 908 C CA . ALA A 1 113 ? -12.374 -7.078 14.102 1.00 86.12 113 ALA A CA 1
ATOM 909 C C . ALA A 1 113 ? -13.460 -6.120 14.623 1.00 86.12 113 ALA A C 1
ATOM 911 O O . ALA A 1 113 ? -14.601 -6.190 14.181 1.00 86.12 113 ALA A O 1
ATOM 912 N N .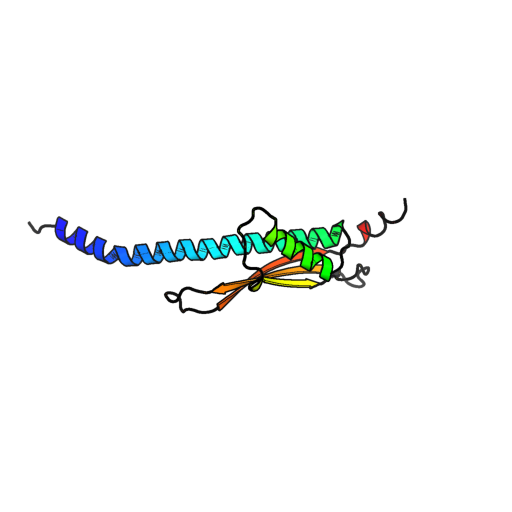 MET A 1 114 ? -13.080 -5.155 15.469 1.00 83.25 114 MET A N 1
ATOM 913 C CA . MET A 1 114 ? -13.985 -4.121 15.990 1.00 83.25 114 MET A CA 1
ATOM 914 C C . MET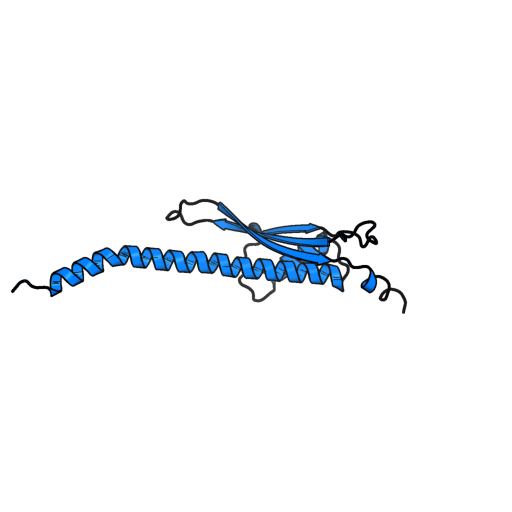 A 1 114 ? -14.608 -3.215 14.911 1.00 83.25 114 MET A C 1
ATOM 916 O O . MET A 1 114 ? -15.618 -2.575 15.173 1.00 83.25 114 MET A O 1
ATOM 920 N N . PHE A 1 115 ? -14.034 -3.173 13.704 1.00 83.31 115 PHE A N 1
ATOM 921 C CA . PHE A 1 115 ? -14.555 -2.421 12.558 1.00 83.31 115 PHE A CA 1
ATOM 922 C C . PHE A 1 115 ? -15.093 -3.338 11.441 1.00 83.31 115 PHE A C 1
ATOM 924 O O . PHE A 1 115 ? -15.425 -2.859 10.362 1.00 83.31 115 PHE A O 1
ATOM 931 N N . GLY A 1 116 ? -15.187 -4.653 11.674 1.00 83.44 116 GLY A N 1
ATOM 932 C CA . GLY A 1 116 ? -15.789 -5.610 10.739 1.00 83.44 116 GLY A CA 1
ATOM 933 C C . GLY A 1 116 ? -14.832 -6.615 10.091 1.00 83.44 116 GLY A C 1
ATOM 934 O O . GLY A 1 116 ? -15.299 -7.436 9.308 1.00 83.44 116 GLY A O 1
ATOM 935 N N . GLY A 1 117 ? -13.526 -6.594 10.398 1.00 86.75 117 GLY A N 1
ATOM 936 C CA . GLY A 1 117 ? -12.627 -7.724 10.090 1.00 86.75 117 GLY A CA 1
ATOM 937 C C . GLY A 1 117 ? -12.341 -7.993 8.605 1.00 86.75 117 GLY A C 1
ATOM 938 O O . GLY A 1 117 ? -11.933 -9.096 8.255 1.00 86.75 117 GLY A O 1
ATOM 939 N N . LYS A 1 118 ? -12.604 -7.037 7.708 1.00 89.81 118 LYS A N 1
ATOM 940 C CA . LYS A 1 118 ? -12.479 -7.236 6.255 1.00 89.81 118 LYS A CA 1
ATOM 941 C C . LYS A 1 118 ? -11.114 -6.822 5.718 1.00 89.81 118 LYS A C 1
ATOM 943 O O . LYS A 1 118 ? -10.477 -5.890 6.207 1.00 89.81 118 LYS A O 1
ATOM 948 N N . GLU A 1 119 ? -10.687 -7.492 4.658 1.00 91.94 119 GLU A N 1
ATOM 949 C CA . GLU A 1 119 ? -9.533 -7.068 3.874 1.00 91.94 119 GLU A CA 1
ATOM 950 C C . GLU A 1 119 ? -9.944 -6.032 2.826 1.00 91.94 119 GLU A C 1
ATOM 952 O O . GLU A 1 119 ? -11.021 -6.119 2.237 1.00 91.94 119 GLU A O 1
ATOM 957 N N . PHE A 1 120 ? -9.069 -5.063 2.569 1.00 91.00 120 PHE A N 1
ATOM 958 C CA . PHE A 1 120 ? -9.249 -4.088 1.496 1.00 91.00 120 PHE A CA 1
ATOM 959 C C . PHE A 1 120 ? -7.897 -3.649 0.932 1.00 91.00 120 PHE A C 1
ATOM 961 O O . PHE A 1 120 ? -6.855 -3.808 1.572 1.00 91.00 120 PHE A O 1
ATOM 968 N N . TRP A 1 121 ? -7.913 -3.099 -0.278 1.00 92.00 121 TRP A N 1
ATOM 969 C CA . TRP A 1 121 ? -6.716 -2.612 -0.957 1.00 92.00 121 TRP A CA 1
ATOM 970 C C . TRP A 1 121 ? -6.594 -1.100 -0.819 1.00 92.00 121 TRP A C 1
ATOM 972 O O . TRP A 1 121 ? -7.574 -0.369 -0.947 1.00 92.00 121 TRP A O 1
ATOM 982 N N . VAL A 1 122 ? -5.372 -0.640 -0.577 1.00 92.62 122 VAL A N 1
ATOM 983 C CA . VAL A 1 122 ? -4.998 0.772 -0.643 1.00 92.62 122 VAL A CA 1
ATOM 984 C C . VAL A 1 122 ? -4.029 0.925 -1.799 1.00 92.62 122 VAL A C 1
ATOM 986 O O . VAL A 1 122 ? -3.042 0.194 -1.857 1.00 92.62 122 VAL A O 1
ATOM 989 N N . SER A 1 123 ? -4.303 1.864 -2.698 1.00 92.25 123 SER A N 1
ATOM 990 C CA . SER A 1 123 ? -3.487 2.099 -3.885 1.00 92.25 123 SER A CA 1
ATOM 991 C C . SER A 1 123 ? -2.844 3.485 -3.870 1.00 92.25 123 SER A C 1
ATOM 993 O O . SER A 1 123 ? -3.407 4.467 -3.369 1.00 92.25 123 SER A O 1
ATOM 995 N N . GLY A 1 124 ? -1.631 3.549 -4.412 1.00 92.12 124 GLY A N 1
ATOM 996 C CA . GLY A 1 124 ? -0.958 4.774 -4.820 1.00 92.12 124 GLY A CA 1
ATOM 997 C C . GLY A 1 124 ? -0.622 4.674 -6.302 1.00 92.12 124 GLY A C 1
ATOM 998 O O . GLY A 1 124 ? 0.031 3.718 -6.711 1.00 92.12 124 GLY A O 1
ATOM 999 N N . ARG A 1 125 ? -1.082 5.640 -7.101 1.00 91.81 125 ARG A N 1
ATOM 1000 C CA . ARG A 1 125 ? -0.852 5.691 -8.549 1.00 91.81 125 ARG A CA 1
ATOM 1001 C C . ARG A 1 125 ? -0.160 6.994 -8.926 1.00 91.81 125 ARG A C 1
ATOM 1003 O O . ARG A 1 125 ? -0.498 8.046 -8.383 1.00 91.81 125 ARG A O 1
ATOM 1010 N N . SER A 1 126 ? 0.788 6.896 -9.848 1.00 91.38 126 SER A N 1
ATOM 1011 C CA . SER A 1 126 ? 1.456 8.022 -10.494 1.00 91.38 126 SER A CA 1
ATOM 1012 C C . SER A 1 126 ? 1.460 7.801 -12.000 1.00 91.38 126 SER A C 1
ATOM 1014 O O . SER A 1 126 ? 1.534 6.659 -12.461 1.00 91.38 126 SER A O 1
ATOM 1016 N N . GLU A 1 127 ? 1.372 8.887 -12.756 1.00 87.69 127 GLU A N 1
ATOM 1017 C CA . GLU A 1 127 ? 1.334 8.875 -14.216 1.00 87.69 127 GLU A CA 1
ATOM 1018 C C . GLU A 1 127 ? 2.346 9.878 -14.750 1.00 87.69 127 GLU A C 1
ATOM 1020 O O . GLU A 1 127 ? 2.543 10.945 -14.165 1.00 87.69 127 GLU A O 1
ATOM 1025 N N . VAL A 1 128 ? 2.979 9.531 -15.863 1.00 84.56 128 VAL A N 1
ATOM 1026 C CA . VAL A 1 128 ? 3.920 10.397 -16.559 1.00 84.56 128 VAL A CA 1
ATOM 1027 C C . VAL A 1 128 ? 3.640 10.355 -18.053 1.00 84.56 128 VAL A C 1
ATOM 1029 O O . VAL A 1 128 ? 3.422 9.293 -18.642 1.00 84.56 128 VAL A O 1
ATOM 1032 N N . LEU A 1 129 ? 3.621 11.538 -18.663 1.00 79.25 129 LEU A N 1
ATOM 1033 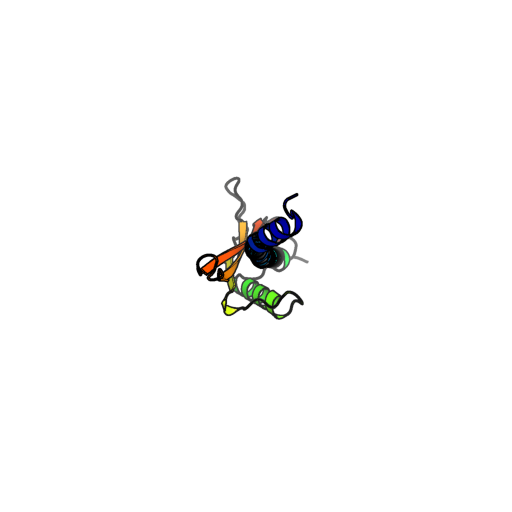C CA . LEU A 1 129 ? 3.530 11.667 -20.108 1.00 79.25 129 LEU A CA 1
ATOM 1034 C C . LEU A 1 129 ? 4.843 11.196 -20.719 1.00 79.25 129 LEU A C 1
ATOM 1036 O O . LEU A 1 129 ? 5.911 11.688 -20.345 1.00 79.25 129 LEU A O 1
ATOM 1040 N N . ASN A 1 130 ? 4.749 10.261 -21.659 1.00 64.75 130 ASN A N 1
ATOM 1041 C CA . ASN A 1 130 ? 5.891 9.861 -22.461 1.00 64.75 130 ASN A CA 1
ATOM 1042 C C . ASN A 1 130 ? 6.030 10.842 -23.632 1.00 64.75 130 ASN A C 1
ATOM 1044 O O . ASN A 1 130 ? 5.711 10.523 -24.775 1.00 64.75 130 ASN A O 1
ATOM 1048 N N . ASP A 1 131 ? 6.376 12.090 -23.308 1.00 55.91 131 ASP A N 1
ATOM 1049 C CA . ASP A 1 131 ? 6.500 13.141 -24.308 1.00 55.91 131 ASP A CA 1
ATOM 1050 C C . ASP A 1 131 ? 7.847 12.986 -25.018 1.00 55.91 131 ASP A C 1
ATOM 1052 O O . ASP A 1 131 ? 8.914 13.028 -24.402 1.00 55.91 131 ASP A O 1
ATOM 1056 N N . THR A 1 132 ? 7.781 12.760 -26.325 1.00 50.41 132 THR A N 1
ATOM 1057 C CA . THR A 1 132 ? 8.867 12.357 -27.233 1.00 50.41 132 THR A CA 1
ATOM 1058 C C . THR A 1 132 ? 10.122 13.244 -27.229 1.00 50.41 132 THR A C 1
ATOM 1060 O O . THR A 1 132 ? 11.093 12.901 -27.889 1.00 50.41 132 THR A O 1
ATOM 1063 N N . LEU A 1 133 ? 10.175 14.365 -26.508 1.00 46.12 133 LEU A N 1
ATOM 1064 C CA . LEU A 1 133 ? 11.293 15.312 -26.592 1.00 46.12 133 LEU A CA 1
ATOM 1065 C C . LEU A 1 133 ? 12.557 14.903 -25.820 1.00 46.12 133 LEU A C 1
ATOM 1067 O O . LEU A 1 133 ? 13.622 15.411 -26.146 1.00 46.12 133 LEU A O 1
ATOM 1071 N N . THR A 1 134 ? 12.496 13.992 -24.843 1.00 46.56 134 THR A N 1
ATOM 1072 C CA . THR A 1 134 ? 13.709 13.540 -24.121 1.00 46.56 134 THR A CA 1
ATOM 1073 C C . THR A 1 134 ? 14.369 12.303 -24.730 1.00 46.56 134 THR A C 1
ATOM 1075 O O . THR A 1 134 ? 15.573 12.135 -24.587 1.00 46.56 134 THR A O 1
ATOM 1078 N N . ILE A 1 135 ? 13.634 11.467 -25.474 1.00 48.38 135 ILE A N 1
ATOM 1079 C CA . ILE A 1 135 ? 14.183 10.211 -26.026 1.00 48.38 135 ILE A CA 1
ATOM 1080 C C . ILE A 1 135 ? 15.050 10.464 -27.275 1.00 48.38 135 ILE A C 1
ATOM 1082 O O . ILE A 1 135 ? 15.958 9.688 -27.563 1.00 48.38 135 ILE A O 1
ATOM 1086 N N . PHE A 1 136 ? 14.830 11.568 -28.001 1.00 41.31 136 PHE A N 1
ATOM 1087 C CA . PHE A 1 136 ? 15.606 11.876 -29.211 1.00 41.31 136 PHE A CA 1
ATOM 1088 C C . PHE A 1 136 ? 16.952 12.576 -28.962 1.00 41.31 136 PHE A C 1
ATOM 1090 O O . PHE A 1 136 ? 17.763 12.612 -29.884 1.00 41.31 136 PHE A O 1
ATOM 1097 N N . TYR A 1 137 ? 17.224 13.104 -27.762 1.00 44.00 137 TYR A N 1
ATOM 1098 C CA . TYR A 1 137 ? 18.444 13.891 -27.513 1.00 44.00 137 TYR A CA 1
ATOM 1099 C C . TYR A 1 137 ? 19.554 13.170 -26.734 1.00 44.00 137 TYR A C 1
ATOM 1101 O O . TYR A 1 137 ? 20.679 13.653 -26.757 1.00 44.00 137 TYR A O 1
ATOM 1109 N N . GLU A 1 138 ? 19.305 12.016 -26.104 1.00 41.88 138 GLU A N 1
ATOM 1110 C CA . GLU A 1 138 ? 20.338 11.331 -25.294 1.00 41.88 138 GLU A CA 1
ATOM 1111 C C . GLU A 1 138 ? 21.039 10.145 -25.977 1.00 41.88 138 GLU A C 1
ATOM 1113 O O . GLU A 1 138 ? 21.982 9.602 -25.412 1.00 41.88 138 GLU A O 1
ATOM 1118 N N . ASN A 1 139 ? 20.665 9.768 -27.206 1.00 41.41 139 ASN A N 1
ATOM 1119 C CA . ASN A 1 139 ? 21.309 8.649 -27.921 1.00 41.41 139 ASN A CA 1
ATOM 1120 C C . ASN A 1 139 ? 22.242 9.050 -29.081 1.00 41.41 139 ASN A C 1
ATOM 1122 O O . ASN A 1 139 ? 22.697 8.178 -29.822 1.00 41.41 139 ASN A O 1
ATOM 1126 N N . HIS A 1 140 ? 22.580 10.336 -29.231 1.00 42.03 140 HIS A N 1
ATOM 1127 C CA . HIS A 1 140 ? 23.576 10.792 -30.210 1.00 42.03 140 HIS A CA 1
ATOM 1128 C C . HIS A 1 140 ? 24.466 11.918 -29.665 1.00 42.03 140 HIS A C 1
ATOM 1130 O O . HIS A 1 140 ? 24.310 13.075 -30.049 1.00 42.03 140 HIS A O 1
ATOM 1136 N N . SER A 1 141 ? 25.434 11.562 -28.818 1.00 36.59 141 SER A N 1
ATOM 1137 C CA . SER A 1 141 ? 26.701 12.298 -28.656 1.00 36.59 141 SER A CA 1
ATOM 1138 C C . SER A 1 141 ? 27.717 11.463 -27.896 1.00 36.59 141 SER A C 1
ATOM 1140 O O . SER A 1 141 ? 27.339 10.958 -26.818 1.00 36.59 141 SER A O 1
#

Sequence (141 aa):
MKIKNGQALVEFALLLPALIMILISICWYSRVLITRQQLVIAARYGTDLIRHMNMNEAEVSDEIKNYFKFANVRKLDTNRLAIKVKISPATPPPDMNPPASWVEVNYKFYLPAMFGGKEFWVSGRSEVLNDTLTIFYENHS

Nearest PDB structures (foldseek):
  9hau-assembly1_AA  TM=7.237E-01  e=3.525E+00  Leviviridae sp.
  7omm-assembly1_B  TM=5.582E-01  e=1.624E+00  Neisseria gonorrhoeae
  6yft-assembly1_AA  TM=6.948E-01  e=8.161E+00  Wenzhou levi-like virus 1
  6yfe-assembly1_AB  TM=6.316E-01  e=6.303E+00  Beihai levi-like virus 19
  6yf9-assembly1_AA  TM=5.024E-01  e=4.868E+00  Leviviridae sp.

Secondary structure (DSSP, 8-state):
---HHHHHHHHHHHHHHHHHHHHHHHHHHHHHHHHHHHHHHHHHHHHHHHHHH---HHHHHHHHHHHHHHSSS----GGGEEEEEEPPP-PPPSSSSPPEEEEEEEEEEE--GGGT--EEEEEEEEEEE--TTTTTTSS--

Foldseek 3Di:
DDDVPVVVVVVVVVCVVVVVVVVVVCVVVVVLVLVLVVQQVLFVVLLCCCAPVVDDFVVSVVVSVVCLVPPPPDNDDPVQKDKDWDDDDQDDDPDPDADKTKIKIKGWDFDDVVVPGDIDIRMHMDIDGPHVPPVVPPPDD

Mean predicted aligned error: 9.99 Å

Solvent-accessible surface area (backbone atoms only — not comparable to full-atom values): 8119 Å² total; per-residue (Å²): 136,83,74,64,71,62,55,53,53,53,56,49,61,67,45,46,62,58,52,51,52,49,52,54,48,52,58,52,52,50,52,53,52,54,50,36,52,52,26,30,52,47,9,41,51,38,35,48,40,45,73,77,63,69,51,51,60,68,56,41,52,50,51,49,53,45,48,47,70,70,43,97,54,82,77,61,66,69,89,42,50,48,75,48,64,46,81,39,68,62,56,84,58,95,52,102,69,65,44,55,22,36,19,37,29,31,38,63,44,76,43,55,67,95,80,68,53,46,76,49,80,45,69,9,68,25,74,38,76,41,63,64,77,64,73,74,66,75,82,75,129